Protein AF-A0A2M8HDI0-F1 (afdb_monomer_lite)

Radius of gyration: 11.03 Å; chains: 1; bounding box: 25×23×30 Å

Sequence (53 aa):
MEQAMTNYLPAIDIMMCHLGISFEQACEQLGLSPLEQQNLSLLQAEQQQTQSN

pLDDT: mean 80.48, std 13.59, range [42.66, 92.44]

Structure (mmCIF, N/CA/C/O backbone):
data_AF-A0A2M8HDI0-F1
#
_entry.id   AF-A0A2M8HDI0-F1
#
loop_
_atom_site.group_PDB
_atom_site.id
_atom_site.type_symbol
_atom_site.label_atom_id
_atom_site.label_alt_id
_atom_site.label_comp_id
_atom_site.label_asym_id
_atom_site.label_entity_id
_atom_site.label_seq_id
_atom_site.pdbx_PDB_ins_code
_atom_site.Cartn_x
_atom_site.Cartn_y
_atom_site.Cartn_z
_atom_site.occupancy
_atom_site.B_iso_or_equiv
_atom_site.auth_seq_id
_atom_site.auth_comp_id
_atom_site.auth_asym_id
_atom_site.auth_atom_id
_atom_site.pdbx_PDB_model_num
ATOM 1 N N . MET A 1 1 ? -10.323 -14.769 8.381 1.00 50.00 1 MET A N 1
ATOM 2 C CA . MET A 1 1 ? -9.833 -14.118 7.145 1.00 50.00 1 MET A CA 1
ATOM 3 C C . MET A 1 1 ? -9.249 -12.732 7.438 1.00 50.00 1 MET A C 1
ATOM 5 O O . MET A 1 1 ? -8.265 -12.385 6.807 1.00 50.00 1 MET A O 1
ATOM 9 N N . GLU A 1 2 ? -9.740 -11.997 8.449 1.00 51.75 2 GLU A N 1
ATOM 10 C CA . GLU A 1 2 ? -9.224 -10.669 8.861 1.00 51.75 2 GLU A CA 1
ATOM 11 C C . GLU A 1 2 ? -7.723 -10.569 9.203 1.00 51.75 2 GLU A C 1
ATOM 13 O O . GLU A 1 2 ? -7.117 -9.540 8.932 1.00 51.75 2 GLU A O 1
ATOM 18 N N . GLN A 1 3 ? -7.081 -11.615 9.738 1.00 54.78 3 GLN A N 1
ATOM 19 C CA . GLN A 1 3 ? -5.669 -11.525 10.157 1.00 54.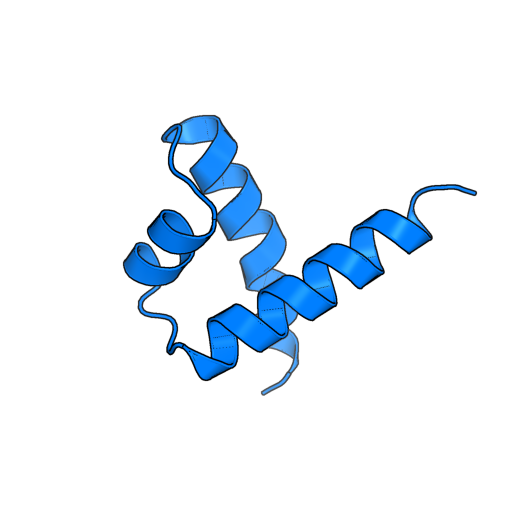78 3 GLN A CA 1
ATOM 20 C C . GLN A 1 3 ? -4.669 -11.399 8.996 1.00 54.78 3 GLN A C 1
ATOM 22 O O . GLN A 1 3 ? -3.538 -10.969 9.206 1.00 54.78 3 GLN A O 1
ATOM 27 N N . ALA A 1 4 ? -5.064 -11.772 7.775 1.00 61.19 4 ALA A N 1
ATOM 28 C CA . ALA A 1 4 ? -4.202 -11.603 6.609 1.00 61.19 4 ALA A CA 1
ATOM 29 C C . ALA A 1 4 ? -4.015 -10.114 6.276 1.00 61.19 4 ALA A C 1
ATOM 31 O O . ALA A 1 4 ? -2.903 -9.692 5.980 1.00 61.19 4 ALA A O 1
ATOM 32 N N . MET A 1 5 ? -5.076 -9.309 6.423 1.00 67.31 5 MET A N 1
ATOM 33 C CA . MET A 1 5 ? -5.062 -7.883 6.085 1.00 67.31 5 MET A CA 1
ATOM 34 C C . MET A 1 5 ? -4.131 -7.071 6.984 1.00 67.31 5 MET A C 1
ATOM 36 O O . MET A 1 5 ? -3.352 -6.257 6.497 1.00 67.31 5 MET A O 1
ATOM 40 N N . THR A 1 6 ? -4.126 -7.339 8.288 1.00 65.81 6 THR A N 1
ATOM 41 C CA . THR A 1 6 ? -3.271 -6.608 9.235 1.00 65.81 6 THR A CA 1
ATOM 42 C C . THR A 1 6 ? -1.778 -6.864 9.000 1.00 65.81 6 THR A C 1
ATOM 44 O O . THR A 1 6 ? -0.957 -5.990 9.263 1.00 65.81 6 THR A O 1
ATOM 47 N N . ASN A 1 7 ? -1.425 -8.032 8.452 1.00 75.75 7 ASN A N 1
ATOM 48 C CA . ASN A 1 7 ? -0.041 -8.402 8.151 1.00 75.75 7 ASN A CA 1
ATOM 49 C C . ASN A 1 7 ? 0.486 -7.781 6.847 1.00 75.75 7 ASN A C 1
ATOM 51 O O . ASN A 1 7 ? 1.701 -7.743 6.650 1.00 75.75 7 ASN A O 1
ATOM 55 N N . TYR A 1 8 ? -0.387 -7.278 5.965 1.00 83.88 8 TYR A N 1
ATOM 56 C CA . TYR A 1 8 ? 0.057 -6.639 4.723 1.00 83.88 8 TYR A CA 1
ATOM 57 C C . TYR A 1 8 ? 0.602 -5.234 4.948 1.00 83.88 8 TYR A C 1
ATOM 59 O O . TYR A 1 8 ? 1.526 -4.850 4.246 1.00 83.88 8 TYR A O 1
ATOM 67 N N . LEU A 1 9 ? 0.114 -4.486 5.939 1.00 85.25 9 LEU A N 1
ATOM 68 C CA . LEU A 1 9 ? 0.615 -3.137 6.225 1.00 85.25 9 LEU A CA 1
ATOM 69 C C . LEU A 1 9 ? 2.128 -3.072 6.488 1.00 85.25 9 LEU A C 1
ATOM 71 O O . LEU A 1 9 ? 2.797 -2.309 5.794 1.00 85.25 9 LEU A O 1
ATOM 75 N N . PRO A 1 10 ? 2.711 -3.880 7.394 1.00 87.06 10 PRO A N 1
ATOM 76 C CA . PRO A 1 10 ? 4.160 -3.882 7.582 1.00 87.06 10 PRO A CA 1
ATOM 77 C C . PRO A 1 10 ? 4.913 -4.395 6.346 1.00 87.06 10 PRO A C 1
ATOM 79 O O . PRO A 1 10 ? 6.000 -3.908 6.051 1.00 87.06 10 PRO A O 1
ATOM 82 N N . ALA A 1 11 ? 4.343 -5.335 5.584 1.00 88.69 11 ALA A N 1
ATOM 83 C CA . ALA A 1 11 ? 4.945 -5.784 4.328 1.00 88.69 11 ALA A CA 1
ATOM 84 C C . ALA A 1 11 ? 4.978 -4.659 3.275 1.00 88.69 11 ALA A C 1
ATOM 86 O O . ALA A 1 11 ? 5.994 -4.472 2.606 1.00 88.69 11 ALA A O 1
ATOM 87 N N . ILE A 1 12 ? 3.894 -3.887 3.163 1.00 89.44 12 ILE A N 1
ATOM 88 C CA . ILE A 1 12 ? 3.777 -2.709 2.297 1.00 89.44 12 ILE A CA 1
ATOM 89 C C . ILE A 1 12 ? 4.766 -1.632 2.734 1.00 89.44 12 ILE A C 1
ATOM 91 O O . ILE A 1 12 ? 5.496 -1.126 1.891 1.00 89.44 12 ILE A O 1
ATOM 95 N N . ASP A 1 13 ? 4.873 -1.343 4.029 1.00 87.50 13 ASP A N 1
ATOM 96 C CA . ASP A 1 13 ? 5.818 -0.354 4.561 1.00 87.50 13 ASP A CA 1
ATOM 97 C C . ASP A 1 13 ? 7.281 -0.709 4.245 1.00 87.50 13 ASP A C 1
ATOM 99 O O . ASP A 1 13 ? 8.046 0.116 3.737 1.00 87.50 13 ASP A O 1
ATOM 103 N N . ILE A 1 14 ? 7.643 -1.986 4.413 1.00 89.25 14 ILE A N 1
ATOM 104 C CA . ILE A 1 14 ? 8.954 -2.514 4.021 1.00 89.25 14 ILE A CA 1
ATOM 105 C C . ILE A 1 14 ? 9.175 -2.342 2.517 1.00 89.25 14 ILE A C 1
ATOM 107 O O . ILE A 1 14 ? 10.239 -1.866 2.125 1.00 89.25 14 ILE A O 1
ATOM 111 N N . MET A 1 15 ? 8.201 -2.698 1.675 1.00 89.44 15 MET A N 1
ATOM 112 C CA . MET A 1 15 ? 8.315 -2.546 0.221 1.00 89.44 15 MET A CA 1
ATOM 113 C C . MET A 1 15 ? 8.453 -1.081 -0.198 1.00 89.44 15 MET A C 1
ATOM 115 O O . MET A 1 15 ? 9.297 -0.781 -1.038 1.00 89.44 15 MET A O 1
ATOM 119 N N . MET A 1 16 ? 7.700 -0.162 0.407 1.00 90.69 16 MET A N 1
ATOM 120 C CA . MET A 1 16 ? 7.830 1.272 0.136 1.00 90.69 16 MET A CA 1
ATOM 121 C C . MET A 1 16 ? 9.226 1.785 0.518 1.00 90.69 16 MET A C 1
ATOM 123 O O . MET A 1 16 ? 9.868 2.459 -0.283 1.00 90.69 16 MET A O 1
ATOM 127 N N . CYS A 1 17 ? 9.747 1.404 1.690 1.00 89.19 17 CYS A N 1
ATOM 128 C CA . CYS A 1 17 ? 11.088 1.799 2.137 1.00 89.19 17 CYS A CA 1
ATOM 129 C C . CYS A 1 17 ? 12.225 1.174 1.310 1.00 89.19 17 CYS A C 1
ATOM 131 O O . CYS A 1 17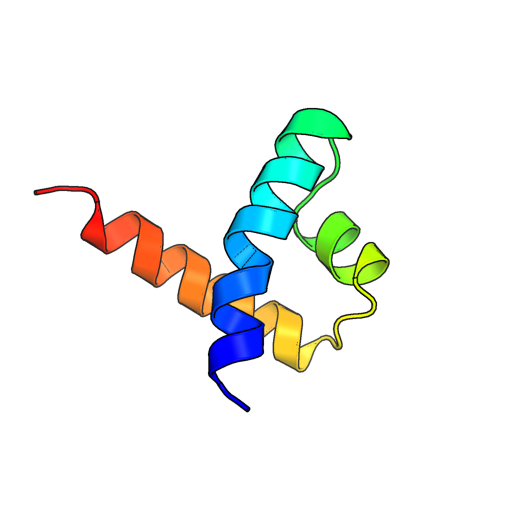 ? 13.218 1.843 1.031 1.00 89.19 17 CYS A O 1
ATOM 133 N N . HIS A 1 18 ? 12.114 -0.104 0.938 1.00 89.56 18 HIS A N 1
ATOM 134 C CA . HIS A 1 18 ? 13.207 -0.840 0.288 1.00 89.56 18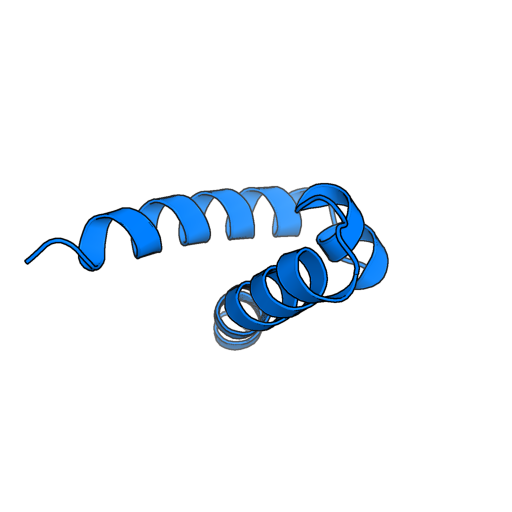 HIS A CA 1
ATOM 135 C C . HIS A 1 18 ? 13.198 -0.707 -1.234 1.00 89.56 18 HIS A C 1
ATOM 137 O O . HIS A 1 18 ? 14.262 -0.661 -1.846 1.00 89.56 18 HIS A O 1
ATOM 143 N N . LEU A 1 19 ? 12.016 -0.672 -1.849 1.00 88.81 19 LEU A N 1
ATOM 144 C CA . LEU A 1 19 ? 11.860 -0.580 -3.302 1.00 88.81 19 LEU A CA 1
ATOM 145 C C . LEU A 1 19 ? 11.597 0.857 -3.765 1.00 88.81 19 LEU A C 1
ATOM 147 O O . LEU A 1 19 ? 11.668 1.122 -4.961 1.00 88.81 19 LEU A O 1
ATOM 151 N N . GLY A 1 20 ? 11.298 1.784 -2.846 1.00 90.75 20 GLY A N 1
ATOM 152 C CA . GLY A 1 20 ? 10.967 3.169 -3.189 1.00 90.75 20 GLY A CA 1
ATOM 153 C C . GLY A 1 20 ? 9.665 3.294 -3.983 1.00 90.75 20 GLY A C 1
ATOM 154 O O . GLY A 1 20 ? 9.509 4.237 -4.757 1.00 90.75 20 GLY A O 1
ATOM 155 N N . ILE A 1 21 ? 8.757 2.324 -3.841 1.00 92.44 21 ILE A N 1
ATOM 156 C CA . ILE A 1 21 ? 7.471 2.287 -4.547 1.00 92.44 21 ILE A CA 1
ATOM 157 C C . ILE A 1 21 ? 6.361 2.903 -3.693 1.00 92.44 21 ILE A C 1
ATOM 159 O O . ILE A 1 21 ? 6.481 2.988 -2.473 1.00 92.44 21 ILE A O 1
ATOM 163 N N . SER A 1 22 ? 5.271 3.336 -4.326 1.00 90.06 22 SER A N 1
ATOM 164 C CA . SER A 1 22 ? 4.104 3.851 -3.605 1.00 90.06 22 SER A CA 1
ATOM 165 C C . SER A 1 22 ? 3.274 2.727 -2.974 1.00 90.06 22 SER A C 1
ATOM 167 O O . SER A 1 22 ? 3.403 1.554 -3.329 1.00 90.06 22 SER A O 1
ATOM 169 N N . PHE A 1 23 ? 2.377 3.095 -2.058 1.00 88.56 23 PHE A N 1
ATOM 170 C CA . PHE A 1 23 ? 1.434 2.167 -1.429 1.00 88.56 23 PHE A CA 1
ATOM 171 C C . PHE A 1 23 ? 0.591 1.397 -2.458 1.00 88.56 23 PHE A C 1
ATOM 173 O O . PHE A 1 23 ? 0.475 0.177 -2.364 1.00 88.56 23 PHE A O 1
ATOM 180 N N . GLU A 1 24 ? 0.055 2.088 -3.471 1.00 89.75 24 GLU A N 1
ATOM 181 C CA . GLU A 1 24 ? -0.692 1.454 -4.568 1.00 89.75 24 GLU A CA 1
ATOM 182 C C . GLU A 1 24 ? 0.169 0.439 -5.320 1.00 89.75 24 GLU A C 1
ATOM 184 O O . GLU A 1 24 ? -0.250 -0.700 -5.494 1.00 89.75 24 GLU A O 1
ATOM 189 N N . GLN A 1 25 ? 1.406 0.803 -5.672 1.00 90.94 25 GLN A N 1
ATOM 190 C CA . GLN A 1 25 ? 2.332 -0.099 -6.361 1.00 90.94 25 GLN A CA 1
ATOM 191 C C . GLN A 1 25 ? 2.651 -1.342 -5.521 1.00 90.94 25 GLN A C 1
ATOM 193 O O . GLN A 1 25 ? 2.699 -2.453 -6.044 1.00 90.94 25 GLN A O 1
ATOM 198 N N . ALA A 1 26 ? 2.854 -1.178 -4.211 1.00 91.06 26 ALA A N 1
ATOM 199 C CA . ALA A 1 26 ? 3.062 -2.297 -3.297 1.00 91.06 26 ALA A CA 1
ATOM 200 C C . ALA A 1 26 ? 1.819 -3.195 -3.225 1.00 91.06 26 ALA A C 1
ATOM 202 O O . ALA A 1 26 ? 1.940 -4.420 -3.201 1.00 91.06 26 ALA A O 1
ATOM 203 N N . CYS A 1 27 ? 0.623 -2.605 -3.248 1.00 89.12 27 CYS A N 1
ATOM 204 C CA . CYS A 1 27 ? -0.613 -3.368 -3.269 1.00 89.12 27 CYS A CA 1
ATOM 205 C C . CYS A 1 27 ? -0.830 -4.126 -4.584 1.00 89.12 27 CYS A C 1
ATOM 207 O O . CYS A 1 27 ? -1.272 -5.274 -4.556 1.00 89.12 27 CYS A O 1
ATOM 209 N N . GLU A 1 28 ? -0.492 -3.518 -5.721 1.00 89.75 28 GLU A N 1
ATOM 210 C CA . GLU A 1 28 ? -0.492 -4.182 -7.027 1.00 89.75 28 GLU A CA 1
ATOM 211 C C . GLU A 1 28 ? 0.495 -5.357 -7.052 1.00 89.75 28 GLU A C 1
ATOM 213 O O . GLU A 1 28 ? 0.147 -6.440 -7.521 1.00 89.75 28 GLU A O 1
ATOM 218 N N . GLN A 1 29 ? 1.695 -5.191 -6.484 1.00 88.69 29 GLN A N 1
ATOM 219 C CA . GLN A 1 29 ? 2.684 -6.272 -6.384 1.00 88.69 29 GLN A CA 1
ATOM 220 C C . GLN A 1 29 ? 2.237 -7.426 -5.482 1.00 88.69 29 GLN A C 1
ATOM 222 O O . GLN A 1 29 ? 2.565 -8.580 -5.752 1.00 88.69 29 GLN A O 1
ATOM 227 N N . LEU A 1 30 ? 1.463 -7.136 -4.435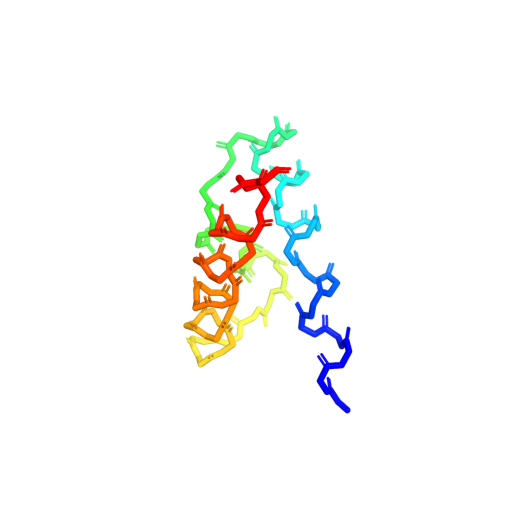 1.00 86.44 30 LEU A N 1
ATOM 228 C CA . LEU A 1 30 ? 0.855 -8.154 -3.575 1.00 86.44 30 LEU A CA 1
ATOM 229 C C . LEU A 1 30 ? -0.361 -8.841 -4.215 1.00 86.44 30 LEU A C 1
ATOM 231 O O . LEU A 1 30 ? -0.881 -9.798 -3.644 1.00 86.44 30 LEU A O 1
ATOM 235 N N . GLY A 1 31 ? -0.814 -8.378 -5.385 1.00 88.62 31 GLY A N 1
ATOM 236 C CA . GLY A 1 31 ? -2.001 -8.902 -6.056 1.00 88.62 31 GLY A CA 1
ATOM 237 C C . GLY A 1 31 ? -3.302 -8.567 -5.326 1.00 88.62 31 GLY A C 1
ATOM 238 O O . GLY A 1 31 ? -4.268 -9.322 -5.427 1.00 88.62 31 GLY A O 1
ATOM 239 N N . LEU A 1 32 ? -3.326 -7.462 -4.575 1.00 87.94 32 LEU A N 1
ATOM 240 C CA . LEU A 1 32 ? -4.490 -7.039 -3.804 1.00 87.94 32 LEU A CA 1
ATOM 241 C C . LEU A 1 32 ? -5.543 -6.408 -4.710 1.00 87.94 32 LEU A C 1
ATOM 243 O O . LEU A 1 32 ? -5.249 -5.547 -5.543 1.00 87.94 32 LEU A O 1
ATOM 247 N N . SER A 1 33 ? -6.795 -6.802 -4.503 1.00 89.69 33 SER A N 1
ATOM 248 C CA . SER A 1 33 ? -7.926 -6.216 -5.214 1.00 89.69 33 SER A CA 1
ATOM 249 C C . SER A 1 33 ? -8.198 -4.770 -4.760 1.00 89.69 33 SER A C 1
ATOM 251 O O . SER A 1 33 ? -7.873 -4.406 -3.628 1.00 89.69 33 SER A O 1
ATOM 253 N 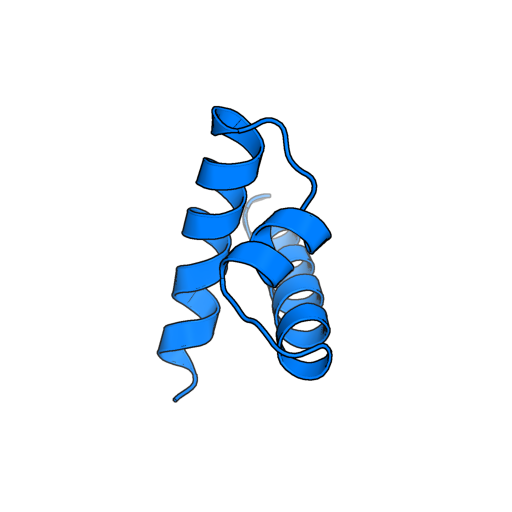N . PRO A 1 34 ? -8.862 -3.930 -5.582 1.00 86.56 34 PRO A N 1
ATOM 254 C CA . PRO A 1 34 ? -9.161 -2.538 -5.218 1.00 86.56 34 PRO A CA 1
ATOM 255 C C . PRO A 1 34 ? -9.950 -2.389 -3.907 1.00 86.56 34 PRO A C 1
ATOM 257 O O . PRO A 1 34 ? -9.821 -1.394 -3.197 1.00 86.56 34 PRO A O 1
ATOM 260 N N . LEU A 1 35 ? -10.770 -3.390 -3.570 1.00 87.81 35 LEU A N 1
ATOM 261 C CA . LEU A 1 35 ? -11.503 -3.430 -2.308 1.00 87.81 35 LEU A CA 1
ATOM 262 C C . LEU A 1 35 ? -10.561 -3.638 -1.113 1.00 87.81 35 LEU A C 1
ATOM 264 O O . LEU A 1 35 ? -10.708 -2.977 -0.089 1.00 87.81 35 LEU A O 1
ATOM 268 N N . GLU A 1 36 ? -9.582 -4.532 -1.247 1.00 87.25 36 GLU A N 1
ATOM 269 C CA . GLU A 1 36 ? -8.582 -4.793 -0.209 1.00 87.25 36 GLU A CA 1
ATOM 270 C C . GLU A 1 36 ? -7.645 -3.604 -0.026 1.00 87.25 36 GLU A C 1
ATOM 272 O O . GLU A 1 36 ? -7.324 -3.263 1.108 1.00 87.25 36 GLU A O 1
ATOM 277 N N . GLN A 1 37 ? -7.275 -2.928 -1.117 1.00 88.06 37 GLN A N 1
ATOM 278 C CA . GLN A 1 37 ? -6.492 -1.693 -1.071 1.00 88.06 37 GLN A CA 1
ATOM 279 C C . GLN A 1 37 ? -7.192 -0.612 -0.252 1.00 88.06 37 GLN A C 1
ATOM 281 O O . GLN A 1 37 ? -6.588 -0.060 0.664 1.00 88.06 37 GLN A O 1
ATOM 286 N N . GLN A 1 38 ? -8.479 -0.363 -0.520 1.00 87.44 38 GLN A N 1
ATOM 287 C CA . GLN A 1 38 ? -9.253 0.594 0.271 1.00 87.44 38 GLN A CA 1
ATOM 288 C C . GLN A 1 38 ? -9.318 0.199 1.746 1.00 87.44 38 GLN A C 1
ATOM 290 O O . GLN A 1 38 ? -9.155 1.052 2.616 1.00 87.44 38 GLN A O 1
ATOM 295 N N . ASN A 1 39 ? -9.514 -1.088 2.038 1.00 87.38 39 ASN A N 1
ATOM 296 C CA . ASN A 1 39 ? -9.570 -1.563 3.416 1.00 87.38 39 ASN A CA 1
ATOM 297 C C . ASN A 1 39 ? -8.221 -1.363 4.132 1.00 87.38 39 ASN A C 1
ATOM 299 O O . ASN A 1 39 ? -8.174 -0.882 5.259 1.00 87.38 39 ASN A O 1
ATOM 303 N N . LEU A 1 40 ? -7.105 -1.642 3.454 1.00 87.25 40 LEU A N 1
ATOM 304 C CA . LEU A 1 40 ? -5.763 -1.417 3.990 1.00 87.25 40 LEU A CA 1
ATOM 305 C C . LEU A 1 40 ? -5.450 0.065 4.187 1.00 87.25 40 LEU A C 1
ATOM 307 O O . LEU A 1 40 ? -4.837 0.405 5.193 1.00 87.25 40 LEU A O 1
ATOM 311 N N . SER A 1 41 ? -5.886 0.949 3.287 1.00 86.88 41 SER A N 1
ATOM 312 C CA . SER A 1 41 ? -5.730 2.397 3.470 1.00 86.88 41 SER A CA 1
ATOM 313 C C . SER A 1 41 ? -6.466 2.899 4.715 1.00 86.88 41 SER A C 1
ATOM 315 O O . SER A 1 41 ? -5.925 3.725 5.449 1.00 86.88 41 SER A O 1
ATOM 317 N N . LEU A 1 42 ? -7.667 2.375 4.990 1.00 86.75 42 LEU A N 1
ATOM 318 C CA . LEU A 1 42 ? -8.413 2.686 6.214 1.00 86.75 42 LEU A CA 1
ATOM 319 C C . LEU A 1 42 ? -7.679 2.169 7.459 1.00 86.75 42 LEU A C 1
ATOM 321 O O . LEU A 1 42 ? -7.415 2.948 8.375 1.00 86.75 42 LEU A O 1
ATOM 325 N N . LEU A 1 43 ? -7.234 0.905 7.449 1.00 85.50 43 LEU A N 1
ATOM 326 C CA . LEU A 1 43 ? -6.442 0.348 8.551 1.00 85.50 43 LEU A CA 1
ATOM 327 C C . LEU A 1 43 ? -5.132 1.122 8.778 1.00 85.50 43 LEU A C 1
ATOM 329 O O . LEU A 1 43 ? -4.705 1.279 9.921 1.00 85.50 43 LEU A O 1
ATOM 333 N N . GLN A 1 44 ? -4.471 1.593 7.717 1.00 83.12 44 GLN A N 1
ATOM 334 C CA . GLN A 1 44 ? -3.239 2.376 7.825 1.00 83.12 44 GLN A CA 1
ATOM 335 C C . GLN A 1 44 ? -3.493 3.708 8.541 1.00 83.12 44 GLN A C 1
ATOM 337 O O . GLN A 1 44 ? -2.702 4.102 9.401 1.00 83.12 44 GLN A O 1
ATOM 342 N N . ALA A 1 45 ? -4.605 4.375 8.215 1.00 83.31 45 ALA A N 1
ATOM 343 C CA . ALA A 1 45 ? -5.026 5.604 8.876 1.00 83.31 45 ALA A CA 1
ATOM 344 C C . ALA A 1 45 ? -5.347 5.370 10.363 1.00 83.31 45 ALA A C 1
ATOM 346 O O . ALA A 1 45 ? -4.927 6.158 11.211 1.00 83.31 45 ALA A O 1
ATOM 347 N N . GLU 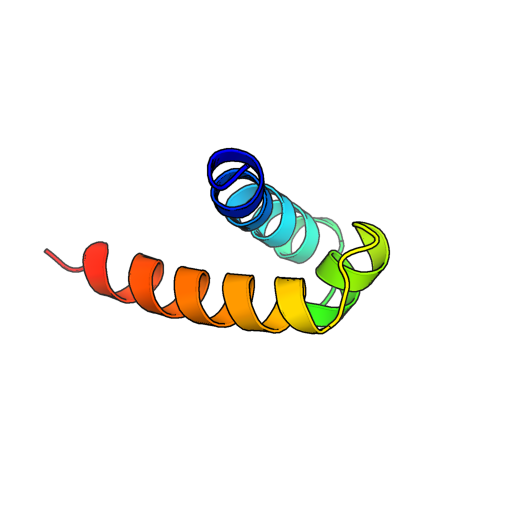A 1 46 ? -6.015 4.261 10.694 1.00 80.56 46 GLU A N 1
ATOM 348 C CA . GLU A 1 46 ? -6.299 3.876 12.082 1.00 80.56 46 GLU A CA 1
ATOM 349 C C . GLU A 1 46 ? -5.015 3.586 12.880 1.00 80.56 46 GLU A C 1
ATOM 351 O O . GLU A 1 46 ? -4.865 4.077 14.001 1.00 80.56 46 GLU A O 1
ATOM 356 N N . GLN A 1 47 ? -4.043 2.863 12.306 1.00 73.81 47 GLN A N 1
ATOM 357 C CA . GLN A 1 47 ? -2.790 2.533 13.001 1.00 73.81 47 GLN A CA 1
ATOM 358 C C . GLN A 1 47 ? -1.911 3.759 13.283 1.00 73.81 47 GLN A C 1
ATOM 360 O O . GLN A 1 47 ? -1.325 3.851 14.367 1.00 73.81 47 GLN A O 1
ATOM 365 N N . GLN A 1 48 ? -1.848 4.724 12.358 1.00 69.38 48 GLN A N 1
ATOM 366 C CA . GLN A 1 48 ? -1.103 5.974 12.568 1.00 69.38 48 GLN A CA 1
ATOM 367 C C . GLN A 1 48 ? -1.687 6.822 13.705 1.00 69.38 48 GLN A C 1
ATOM 369 O O . GLN A 1 48 ? -0.949 7.537 14.383 1.00 69.38 48 GLN A O 1
ATOM 374 N N . GLN A 1 49 ? -2.991 6.716 13.963 1.00 62.94 49 GLN A N 1
ATOM 375 C CA . GLN A 1 49 ? -3.653 7.484 15.013 1.00 62.94 49 GLN A CA 1
ATOM 376 C C . GLN A 1 49 ? -3.413 6.901 16.418 1.00 62.94 49 GLN A C 1
ATOM 378 O O . GLN A 1 49 ? -3.358 7.650 17.393 1.00 62.94 49 GLN A O 1
ATOM 383 N N . THR A 1 50 ? -3.202 5.588 16.543 1.00 58.06 50 THR A N 1
ATOM 384 C CA . THR A 1 50 ? -2.967 4.918 17.838 1.00 58.06 50 THR A CA 1
ATOM 385 C C . THR A 1 50 ? -1.534 4.986 18.376 1.00 58.06 50 THR A C 1
ATOM 387 O O . THR A 1 50 ? -1.333 4.689 19.549 1.00 58.06 50 THR A O 1
ATOM 390 N N . GLN A 1 51 ? -0.534 5.391 17.583 1.00 52.59 51 GLN A N 1
ATOM 391 C CA . GLN A 1 51 ? 0.873 5.445 18.030 1.00 52.59 51 GLN A CA 1
ATOM 392 C C . GLN A 1 51 ? 1.290 6.805 18.635 1.00 52.59 51 GLN A C 1
ATOM 394 O O . GLN A 1 51 ? 2.455 7.006 18.967 1.00 52.59 51 GLN A O 1
ATOM 399 N N . SER A 1 52 ? 0.341 7.732 18.818 1.00 48.88 52 SER A N 1
ATOM 400 C CA . SER A 1 52 ? 0.536 8.991 19.555 1.00 48.88 52 SER A CA 1
ATOM 401 C C . SER A 1 52 ? -0.118 8.928 20.945 1.00 48.88 52 SER A C 1
ATOM 403 O O . SER A 1 52 ? -1.154 9.554 21.186 1.00 48.88 52 SER A O 1
ATOM 405 N N . ASN A 1 53 ? 0.454 8.153 21.870 1.00 42.66 53 ASN A N 1
ATOM 406 C CA . ASN A 1 53 ? 0.224 8.312 23.313 1.00 42.66 53 ASN A CA 1
ATOM 407 C C . ASN A 1 53 ? 1.468 7.946 24.118 1.00 42.66 53 ASN A C 1
ATOM 409 O O . ASN A 1 53 ? 2.071 6.897 23.803 1.00 42.66 53 ASN A O 1
#

Organism: NCBI:txid931529

Secondary structure (DSSP, 8-state):
-HHHHHHHHHHHHHHHHHH---HHHHHHHTT--HHHHHHHHHHHHHHHHHT--

Foldseek 3Di:
DVVVLVVVLVVLVCCCVPVVDDSVVSCVVVVHDPVSSVVSVVVVVVVVVVVPD